Protein AF-A0A7K7YZX8-F1 (afdb_monomer_lite)

Organism: Thryothorus ludovicianus (NCBI:txid74200)

Secondary structure (DSSP, 8-state):
-HHHHHHHHHHHHHHHHHHHHHHHHHHHHHHHHHHHHHHHHHHHHHHHHHH--SSSSS---S-TT--

Sequence (67 aa):
MAFNYHRELQAWVVPLLLVGFFAYLMSHSFLSVFEVTADAMFLCFAIDMETNDGTAEKPYFVDQELL

Structure (mmCIF, N/CA/C/O backbone):
data_AF-A0A7K7YZX8-F1
#
_entry.id   AF-A0A7K7YZX8-F1
#
loop_
_atom_site.group_PDB
_atom_site.id
_atom_site.type_symbol
_atom_site.label_atom_id
_atom_site.label_alt_id
_atom_site.label_comp_id
_atom_site.label_asym_id
_atom_site.label_entity_id
_atom_site.label_seq_id
_atom_site.pdbx_PDB_ins_code
_atom_site.Cartn_x
_atom_site.Cartn_y
_atom_site.Cartn_z
_atom_site.occupancy
_atom_site.B_iso_or_equiv
_atom_site.auth_seq_id
_atom_site.auth_comp_id
_atom_site.auth_asym_id
_atom_site.auth_atom_id
_atom_site.pdbx_PDB_model_num
ATOM 1 N N . MET A 1 1 ? 30.771 3.808 -34.890 1.00 58.78 1 MET A N 1
ATOM 2 C CA . MET A 1 1 ? 30.529 3.092 -33.614 1.00 58.78 1 MET A CA 1
ATOM 3 C C . MET A 1 1 ? 29.555 3.836 -32.688 1.00 58.78 1 MET A C 1
ATOM 5 O O . MET A 1 1 ? 28.662 3.187 -32.167 1.00 58.78 1 MET A O 1
ATOM 9 N N . ALA A 1 2 ? 29.629 5.169 -32.546 1.00 61.28 2 ALA A N 1
ATOM 10 C CA . ALA A 1 2 ? 28.733 5.955 -31.672 1.00 61.28 2 ALA A CA 1
ATOM 11 C C . ALA A 1 2 ? 27.219 5.841 -31.979 1.00 61.28 2 ALA A C 1
ATOM 13 O O . ALA A 1 2 ? 26.403 5.833 -31.064 1.00 61.28 2 ALA A O 1
ATOM 14 N N . PHE A 1 3 ? 26.829 5.687 -33.250 1.00 63.78 3 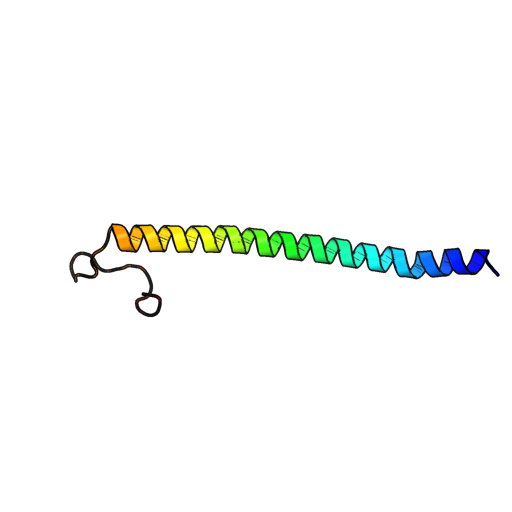PHE A N 1
ATOM 15 C CA . PHE A 1 3 ? 25.413 5.564 -33.633 1.00 63.78 3 PHE A CA 1
ATOM 16 C C . PHE A 1 3 ? 24.759 4.247 -33.167 1.00 63.78 3 PHE A C 1
ATOM 18 O O . PHE A 1 3 ? 23.563 4.218 -32.890 1.00 63.78 3 PHE A O 1
ATOM 25 N N . ASN A 1 4 ? 25.536 3.163 -33.022 1.00 70.44 4 ASN A N 1
ATOM 26 C CA . ASN A 1 4 ? 25.022 1.901 -32.475 1.00 70.44 4 ASN A CA 1
ATOM 27 C C . ASN A 1 4 ? 24.764 2.005 -30.971 1.00 70.44 4 ASN A C 1
ATOM 29 O O . ASN A 1 4 ? 23.766 1.484 -30.494 1.00 70.44 4 ASN A O 1
ATOM 33 N N . TYR A 1 5 ? 25.602 2.743 -30.241 1.00 73.00 5 TYR A N 1
ATOM 34 C CA . TYR A 1 5 ? 25.441 2.920 -28.798 1.00 73.00 5 TYR A CA 1
ATOM 35 C C . TYR A 1 5 ? 24.097 3.573 -28.438 1.00 73.00 5 TYR A C 1
ATOM 37 O O . TYR A 1 5 ? 23.425 3.134 -27.511 1.00 73.00 5 TYR A O 1
ATOM 45 N N . HIS A 1 6 ? 23.654 4.566 -29.216 1.00 75.31 6 HIS A N 1
ATOM 46 C CA . HIS A 1 6 ? 22.341 5.188 -29.021 1.00 75.31 6 HIS A CA 1
ATOM 47 C C . HIS A 1 6 ? 21.172 4.223 -29.253 1.00 75.31 6 HIS A C 1
ATOM 49 O O . HIS A 1 6 ? 20.210 4.248 -28.488 1.00 75.31 6 HIS A O 1
ATOM 55 N N . ARG A 1 7 ? 21.253 3.362 -30.276 1.00 78.88 7 ARG A N 1
ATOM 56 C CA . ARG A 1 7 ? 20.201 2.377 -30.575 1.00 78.88 7 ARG A CA 1
ATOM 57 C C . ARG A 1 7 ? 20.118 1.288 -29.511 1.00 78.88 7 ARG A C 1
ATOM 59 O O . ARG A 1 7 ? 19.018 0.961 -29.082 1.00 78.88 7 ARG A O 1
ATOM 66 N N . GLU A 1 8 ? 21.263 0.779 -29.067 1.00 76.06 8 GLU A N 1
ATOM 67 C CA . GLU A 1 8 ? 21.340 -0.197 -27.975 1.00 76.06 8 GLU A CA 1
ATOM 68 C C . GLU A 1 8 ? 20.791 0.401 -26.673 1.00 76.06 8 GLU A C 1
ATOM 70 O O . GLU A 1 8 ? 19.951 -0.206 -26.012 1.00 76.06 8 GLU A O 1
ATOM 75 N N . LEU A 1 9 ? 21.177 1.638 -26.337 1.00 79.38 9 LEU A N 1
ATOM 76 C CA . LEU A 1 9 ? 20.673 2.314 -25.143 1.00 79.38 9 LEU A CA 1
ATOM 77 C C . LEU A 1 9 ? 19.151 2.495 -25.197 1.00 79.38 9 LEU A C 1
ATOM 79 O O . LEU A 1 9 ? 18.470 2.201 -24.222 1.00 79.38 9 LEU A O 1
ATOM 83 N N . GLN A 1 10 ? 18.596 2.928 -26.332 1.00 84.31 10 GLN A N 1
ATOM 84 C CA . GLN A 1 10 ? 17.144 3.055 -26.486 1.00 84.31 10 GLN A CA 1
ATOM 85 C C . GLN A 1 10 ? 16.423 1.703 -26.394 1.00 84.31 10 GLN A C 1
ATOM 87 O O . GLN A 1 10 ? 15.371 1.632 -25.762 1.00 84.31 10 GLN A O 1
ATOM 92 N N . ALA A 1 11 ? 16.988 0.639 -26.973 1.00 87.88 11 ALA A N 1
ATOM 93 C CA . ALA A 1 11 ? 16.392 -0.696 -26.957 1.00 87.88 11 ALA A CA 1
ATOM 94 C C . ALA A 1 11 ? 16.260 -1.284 -25.543 1.00 87.88 11 ALA A C 1
ATOM 96 O O . ALA A 1 11 ? 15.323 -2.036 -25.294 1.00 87.88 11 ALA A O 1
ATOM 97 N N . TRP A 1 12 ? 17.148 -0.919 -24.614 1.00 90.19 12 TRP A N 1
ATOM 98 C CA . TRP A 1 12 ? 17.126 -1.430 -23.239 1.00 90.19 12 TRP A CA 1
ATOM 99 C C . TRP A 1 12 ? 16.527 -0.454 -22.227 1.00 90.19 12 TRP A C 1
ATOM 101 O O . TRP A 1 12 ? 15.725 -0.849 -21.381 1.00 90.19 12 TRP A O 1
ATOM 111 N N . VAL A 1 13 ? 16.876 0.830 -22.313 1.00 92.69 13 VAL A N 1
ATOM 112 C CA . VAL A 1 13 ? 16.458 1.833 -21.325 1.00 92.69 13 VAL A CA 1
ATOM 113 C C . VAL A 1 13 ? 14.976 2.160 -21.456 1.00 92.69 13 VAL A C 1
ATOM 115 O O . VAL A 1 13 ? 14.306 2.311 -20.440 1.00 92.69 13 VAL A O 1
ATOM 118 N N . VAL A 1 14 ? 14.432 2.234 -22.676 1.00 92.38 14 VAL A N 1
ATOM 119 C CA . VAL A 1 14 ? 13.012 2.576 -22.864 1.00 92.38 14 VAL A CA 1
ATOM 120 C C . VAL A 1 14 ? 12.092 1.501 -22.267 1.00 92.38 14 VAL A C 1
ATOM 122 O O . VAL A 1 14 ? 11.231 1.870 -21.465 1.00 92.38 14 VAL A O 1
ATOM 125 N N . PRO A 1 15 ? 12.270 0.192 -22.546 1.00 94.62 15 PRO A N 1
ATOM 126 C CA . PRO A 1 15 ? 11.478 -0.843 -21.881 1.00 94.62 15 PRO A CA 1
ATOM 127 C C . PRO A 1 15 ? 11.680 -0.875 -20.366 1.00 94.62 15 PRO A C 1
ATOM 129 O O . PRO A 1 15 ? 10.712 -1.057 -19.633 1.00 94.62 15 PRO A O 1
ATOM 132 N N . LEU A 1 16 ? 12.908 -0.656 -19.883 1.00 95.56 16 LEU A N 1
ATOM 133 C CA . LEU A 1 16 ? 13.197 -0.642 -18.449 1.00 95.56 16 LEU A CA 1
ATOM 134 C C . LEU A 1 16 ? 12.445 0.485 -17.727 1.00 95.56 16 LEU A C 1
ATOM 136 O O . LEU A 1 16 ? 11.820 0.246 -16.694 1.00 95.56 16 LEU A O 1
ATOM 140 N N . LEU A 1 17 ? 12.460 1.697 -18.289 1.00 96.38 17 LEU A N 1
ATOM 141 C CA . LEU A 1 17 ? 11.711 2.834 -17.754 1.00 96.38 17 LEU A CA 1
ATOM 142 C C . LEU A 1 17 ? 10.202 2.596 -17.819 1.00 96.38 17 LEU A C 1
ATOM 144 O O . LEU A 1 17 ? 9.495 2.941 -16.877 1.00 96.38 17 LEU A O 1
ATOM 148 N N . LEU A 1 18 ? 9.713 1.977 -18.896 1.00 96.12 18 LEU A N 1
ATOM 149 C CA . LEU A 1 18 ? 8.297 1.657 -19.049 1.00 96.12 18 LEU A CA 1
ATOM 150 C C . LEU A 1 18 ? 7.828 0.664 -17.975 1.00 96.12 18 LEU A C 1
ATOM 152 O O . LEU A 1 18 ? 6.814 0.898 -17.320 1.00 96.12 18 LEU A O 1
ATOM 156 N N . VAL A 1 19 ? 8.587 -0.412 -17.750 1.00 97.69 19 VAL A N 1
ATOM 157 C CA . VAL A 1 19 ? 8.297 -1.395 -16.695 1.00 97.69 19 VAL A CA 1
ATOM 158 C C . VAL A 1 19 ? 8.370 -0.745 -15.315 1.00 97.69 19 VAL A C 1
ATOM 160 O O . VAL A 1 19 ? 7.463 -0.941 -14.511 1.00 97.69 19 VAL A O 1
ATOM 163 N N . GLY A 1 20 ? 9.397 0.068 -15.050 1.00 98.19 20 GLY A N 1
ATOM 164 C CA . GLY A 1 20 ? 9.525 0.797 -13.786 1.00 98.19 20 GLY A CA 1
ATOM 165 C C . GLY A 1 20 ? 8.353 1.748 -13.531 1.00 98.19 20 GLY A C 1
ATOM 166 O O . GLY A 1 20 ? 7.823 1.790 -12.424 1.00 98.19 20 GLY A O 1
ATOM 167 N N . PHE A 1 21 ? 7.895 2.456 -14.564 1.00 98.19 21 PHE A N 1
ATOM 168 C CA . PHE A 1 21 ? 6.740 3.345 -14.484 1.00 98.19 21 PHE A CA 1
ATOM 169 C C . PHE A 1 21 ? 5.450 2.586 -14.155 1.00 98.19 21 PHE A C 1
ATOM 171 O O . PHE A 1 21 ? 4.735 2.968 -13.230 1.00 98.19 21 PHE A O 1
ATOM 178 N N . PHE A 1 22 ? 5.167 1.481 -14.851 1.00 98.19 22 PHE A N 1
ATOM 179 C CA . PHE A 1 22 ? 3.981 0.673 -14.556 1.00 98.19 22 PHE A CA 1
ATOM 180 C C . PHE A 1 22 ? 4.047 0.015 -13.177 1.00 98.19 22 PHE A C 1
ATOM 182 O O . PHE A 1 22 ? 3.048 0.015 -12.460 1.00 98.19 22 PHE A O 1
ATOM 189 N N . ALA A 1 23 ? 5.217 -0.484 -12.773 1.00 98.38 23 ALA A N 1
ATOM 190 C CA . ALA A 1 23 ? 5.422 -1.033 -11.437 1.00 98.38 23 ALA A CA 1
ATOM 191 C C . ALA A 1 23 ? 5.159 0.023 -10.352 1.00 98.38 23 ALA A C 1
ATOM 193 O O . ALA A 1 23 ? 4.445 -0.258 -9.388 1.00 98.38 23 ALA A O 1
ATOM 194 N N . TYR A 1 24 ? 5.665 1.247 -10.540 1.00 98.12 24 TYR A N 1
ATOM 195 C CA . TYR A 1 24 ? 5.396 2.369 -9.644 1.00 98.12 24 TYR A CA 1
ATOM 196 C C . TYR A 1 24 ? 3.897 2.664 -9.555 1.00 98.12 24 TYR A C 1
ATOM 198 O O . TYR A 1 24 ? 3.360 2.661 -8.450 1.00 98.12 24 TYR A O 1
ATOM 206 N N . LEU A 1 25 ? 3.210 2.839 -10.690 1.00 98.25 25 LEU A N 1
ATOM 207 C CA . LEU A 1 25 ? 1.771 3.117 -10.704 1.00 98.25 25 LEU A CA 1
ATOM 208 C C . LEU A 1 25 ? 0.973 2.042 -9.963 1.00 98.25 25 LEU A C 1
ATOM 210 O O . LEU A 1 25 ? 0.161 2.373 -9.104 1.00 98.25 25 LEU A O 1
ATOM 214 N N . MET A 1 26 ? 1.243 0.765 -10.247 1.00 98.38 26 MET A N 1
ATOM 215 C CA . MET A 1 26 ? 0.581 -0.343 -9.561 1.00 98.38 26 MET A CA 1
ATOM 216 C C . MET A 1 26 ? 0.849 -0.294 -8.056 1.00 98.38 26 MET A C 1
ATOM 218 O O . MET A 1 26 ? -0.097 -0.279 -7.272 1.00 98.38 26 MET A O 1
ATOM 222 N N . SER A 1 27 ? 2.120 -0.217 -7.645 1.00 98.25 27 SER A N 1
ATOM 223 C CA . SER A 1 27 ? 2.487 -0.171 -6.224 1.00 98.25 27 SER A CA 1
ATOM 224 C C . SER A 1 27 ? 1.852 1.010 -5.491 1.00 98.25 27 SER A C 1
ATOM 226 O O . SER A 1 27 ? 1.369 0.847 -4.376 1.00 98.25 27 SER A O 1
ATOM 228 N N . HIS A 1 28 ? 1.787 2.176 -6.136 1.00 98.00 28 HIS A N 1
ATOM 229 C CA . HIS A 1 28 ? 1.210 3.380 -5.564 1.00 98.00 28 HIS A CA 1
ATOM 230 C C . HIS A 1 28 ? -0.302 3.242 -5.381 1.00 98.00 28 HIS A C 1
ATOM 232 O O . HIS A 1 28 ? -0.815 3.563 -4.314 1.00 98.00 28 HIS A O 1
ATOM 238 N N . SER A 1 29 ? -1.013 2.702 -6.377 1.00 97.81 29 SER A N 1
ATOM 239 C CA . SER A 1 29 ? -2.449 2.434 -6.256 1.00 97.81 29 SER A CA 1
ATOM 240 C C . SER A 1 29 ? -2.757 1.444 -5.131 1.00 97.81 29 SER A C 1
ATOM 242 O O . SER A 1 29 ? -3.670 1.689 -4.347 1.00 97.81 29 SER A O 1
ATOM 244 N N . PHE A 1 30 ? -1.987 0.357 -5.006 1.00 97.88 30 PHE A N 1
ATOM 245 C CA . PHE A 1 30 ? -2.177 -0.604 -3.914 1.00 97.88 30 PHE A CA 1
ATOM 246 C C . PHE A 1 30 ? -1.877 0.007 -2.546 1.00 97.88 30 PHE A C 1
ATOM 248 O O . PHE A 1 30 ? -2.664 -0.173 -1.618 1.00 97.88 30 PHE A O 1
ATOM 255 N N . LEU A 1 31 ? -0.774 0.749 -2.424 1.00 97.88 31 LEU A N 1
ATOM 256 C CA . LEU A 1 31 ? -0.399 1.385 -1.166 1.00 97.88 31 LEU A CA 1
ATOM 257 C C . LEU A 1 31 ? -1.432 2.434 -0.737 1.00 97.88 31 LEU A C 1
ATOM 259 O O . LEU A 1 31 ? -1.786 2.477 0.431 1.00 97.88 31 LEU A O 1
ATOM 263 N N . SER A 1 32 ? -1.971 3.210 -1.679 1.00 98.00 32 SER A N 1
ATOM 264 C CA . SER A 1 32 ? -3.009 4.205 -1.394 1.00 98.00 32 SER A CA 1
ATOM 265 C C . SER A 1 32 ? -4.300 3.567 -0.870 1.00 98.00 32 SER A C 1
ATOM 267 O O . SER A 1 32 ? -4.873 4.050 0.104 1.00 98.00 32 SER A O 1
ATOM 269 N N . VAL A 1 33 ? -4.752 2.458 -1.467 1.00 98.25 33 VAL A N 1
ATOM 270 C CA . VAL A 1 33 ? -5.931 1.731 -0.964 1.00 98.25 33 VAL A CA 1
ATOM 271 C C . VAL A 1 33 ? -5.657 1.139 0.419 1.00 98.25 33 VAL A C 1
ATOM 273 O O . VAL A 1 33 ? -6.527 1.185 1.290 1.00 98.25 33 VAL A O 1
ATOM 276 N N . PHE A 1 34 ? -4.455 0.597 0.630 1.00 97.81 34 PHE A N 1
ATOM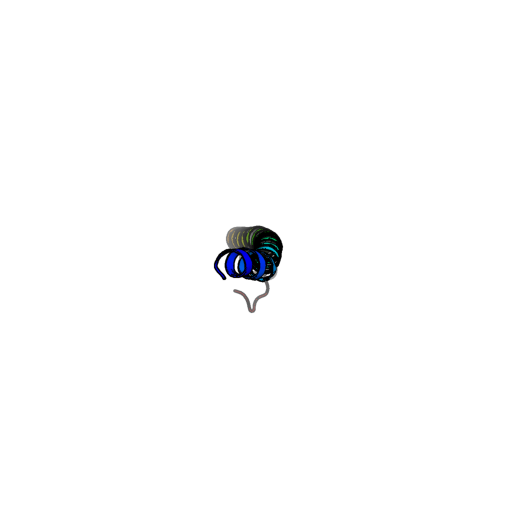 277 C CA . PHE A 1 34 ? -4.044 0.070 1.928 1.00 97.81 34 PHE A CA 1
ATOM 278 C C . PHE A 1 34 ? -4.044 1.159 3.008 1.00 97.81 34 PHE A C 1
ATOM 280 O O . PHE A 1 34 ? -4.602 0.935 4.074 1.00 97.81 34 PHE A O 1
ATOM 287 N N . GLU A 1 35 ? -3.490 2.336 2.715 1.00 98.31 35 GLU A N 1
ATOM 288 C CA . GLU A 1 35 ? -3.451 3.492 3.620 1.00 98.31 35 GLU A CA 1
ATOM 289 C C . GLU A 1 35 ? -4.860 3.924 4.039 1.00 98.31 35 GLU A C 1
ATOM 291 O O . GLU A 1 35 ? -5.171 3.928 5.225 1.00 98.31 35 GLU A O 1
ATOM 296 N N . VAL A 1 36 ? -5.760 4.145 3.074 1.00 98.31 36 VAL A N 1
ATOM 297 C CA . VAL A 1 36 ? -7.157 4.519 3.364 1.00 98.31 36 VAL A CA 1
ATOM 298 C C . VAL A 1 36 ? -7.869 3.453 4.203 1.00 98.31 36 VAL A C 1
ATOM 300 O O . VAL A 1 36 ? -8.656 3.777 5.092 1.00 98.31 36 VAL A O 1
ATOM 303 N N . THR A 1 37 ? -7.606 2.173 3.931 1.00 97.56 37 THR A N 1
ATOM 304 C CA . THR A 1 37 ? -8.209 1.070 4.692 1.00 97.56 37 THR A CA 1
ATOM 305 C C . THR A 1 37 ? -7.667 1.025 6.120 1.00 97.56 37 THR A C 1
ATOM 307 O O . THR A 1 37 ? -8.447 0.878 7.058 1.00 97.56 37 THR A O 1
ATOM 310 N N . ALA A 1 38 ? -6.354 1.179 6.295 1.00 97.31 38 ALA A N 1
ATOM 311 C CA . ALA A 1 38 ? -5.714 1.206 7.604 1.00 97.31 38 ALA A CA 1
ATOM 312 C C . ALA A 1 38 ? -6.222 2.385 8.444 1.00 97.31 38 ALA A C 1
ATOM 314 O O . ALA A 1 38 ? -6.613 2.186 9.592 1.00 97.31 38 ALA A O 1
ATOM 315 N N . ASP A 1 39 ? -6.312 3.581 7.860 1.00 97.88 39 ASP A N 1
ATOM 316 C CA . ASP A 1 39 ? -6.852 4.768 8.527 1.00 97.88 39 ASP A CA 1
ATOM 317 C C . ASP A 1 39 ? -8.2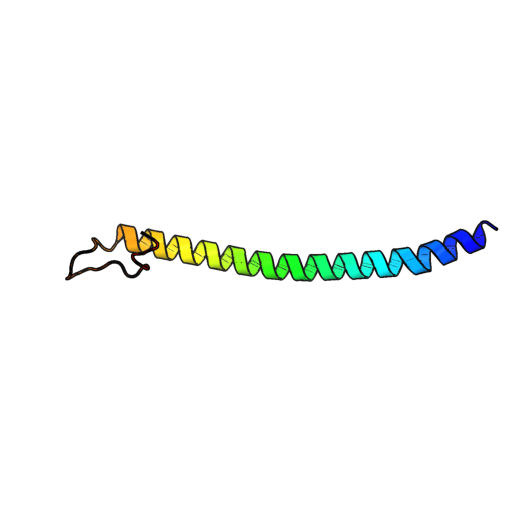97 4.553 8.990 1.00 97.88 39 ASP A C 1
ATOM 319 O O . ASP A 1 39 ? -8.645 4.871 10.129 1.00 97.88 39 ASP A O 1
ATOM 323 N N . ALA A 1 40 ? -9.142 3.962 8.138 1.00 96.75 40 ALA A N 1
ATOM 324 C CA . ALA A 1 40 ? -10.518 3.636 8.496 1.00 96.75 40 ALA A CA 1
ATOM 325 C C . ALA A 1 40 ? -10.589 2.596 9.626 1.00 96.75 40 ALA A C 1
ATOM 327 O O . ALA A 1 40 ? -11.385 2.754 10.550 1.00 96.75 40 ALA A O 1
ATOM 328 N N . MET A 1 41 ? -9.741 1.563 9.591 1.00 94.56 41 MET A N 1
ATOM 329 C CA . MET A 1 41 ? -9.659 0.565 10.661 1.00 94.56 41 MET A CA 1
ATOM 330 C C . MET A 1 41 ? -9.249 1.200 11.992 1.00 94.56 41 MET A C 1
ATOM 332 O O . MET A 1 41 ? -9.904 0.953 13.003 1.00 94.56 41 MET A O 1
ATOM 336 N N . PHE A 1 42 ? -8.217 2.050 12.000 1.00 95.38 42 PHE A N 1
ATOM 337 C CA . PHE A 1 42 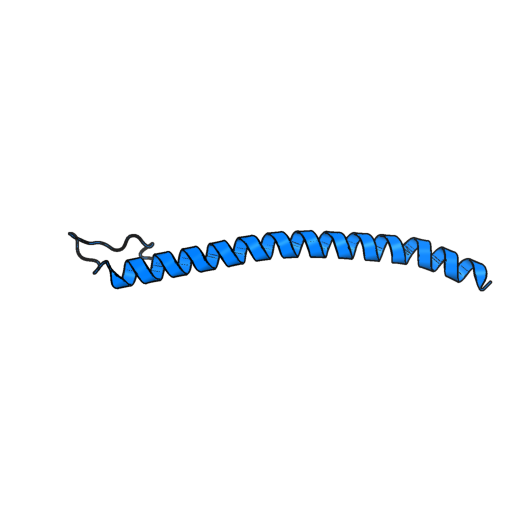? -7.783 2.754 13.208 1.00 95.38 42 PHE A CA 1
ATOM 338 C C . PHE A 1 42 ? -8.841 3.729 13.726 1.00 95.38 42 PHE A C 1
ATOM 340 O O . PHE A 1 42 ? -9.028 3.837 14.936 1.00 95.38 42 PHE A O 1
ATOM 347 N N . LEU A 1 43 ? -9.572 4.404 12.836 1.00 96.62 43 LEU A N 1
ATOM 348 C CA . LEU A 1 43 ? -10.686 5.264 13.225 1.00 96.62 43 LEU A CA 1
ATOM 349 C C . LEU A 1 43 ? -11.816 4.460 13.880 1.00 96.62 43 LEU A C 1
ATOM 351 O O . LEU A 1 43 ? -12.307 4.848 14.938 1.00 96.62 43 LEU A O 1
ATOM 355 N N . CYS A 1 44 ? -12.216 3.336 13.280 1.00 94.81 44 CYS A N 1
ATOM 356 C CA . CYS A 1 44 ? -13.220 2.447 13.860 1.00 94.81 44 CYS A CA 1
ATOM 357 C C . CYS A 1 44 ? -12.771 1.912 15.221 1.00 94.81 44 CYS A C 1
ATOM 359 O O . CYS A 1 44 ? -13.566 1.922 16.155 1.00 94.81 44 CYS A O 1
ATOM 361 N N . PHE A 1 45 ? -11.503 1.515 15.348 1.00 94.44 45 PHE A N 1
ATOM 362 C CA . PHE A 1 45 ? -10.918 1.094 16.618 1.00 94.44 45 PHE A CA 1
ATOM 363 C C . PHE A 1 45 ? -10.996 2.208 17.669 1.00 94.44 45 PHE A C 1
ATOM 365 O O . PHE A 1 45 ? -11.481 1.980 18.770 1.00 94.44 45 PHE A O 1
ATOM 372 N N . ALA A 1 46 ? -10.591 3.435 17.331 1.00 94.62 46 ALA A N 1
ATOM 373 C CA . ALA A 1 46 ? -10.638 4.563 18.260 1.00 94.62 46 ALA A CA 1
ATOM 374 C C . ALA A 1 46 ? -12.068 4.866 18.742 1.00 94.62 46 ALA A C 1
ATOM 376 O O . ALA A 1 46 ? -12.284 5.064 19.937 1.00 94.62 46 ALA A O 1
ATOM 377 N N . ILE A 1 47 ? -13.047 4.852 17.831 1.00 95.88 47 ILE A N 1
ATOM 378 C CA . ILE A 1 47 ? -14.462 5.051 18.175 1.00 95.88 47 ILE A CA 1
ATOM 379 C C . ILE A 1 47 ? -14.977 3.903 19.051 1.00 95.88 47 ILE A C 1
ATOM 381 O O . ILE A 1 47 ? -15.726 4.149 19.997 1.00 95.88 47 ILE A O 1
ATOM 385 N N . ASP A 1 48 ? -14.587 2.659 18.767 1.00 95.19 48 ASP A N 1
ATOM 386 C CA . ASP A 1 48 ? -14.976 1.498 19.573 1.00 95.19 48 ASP A CA 1
ATO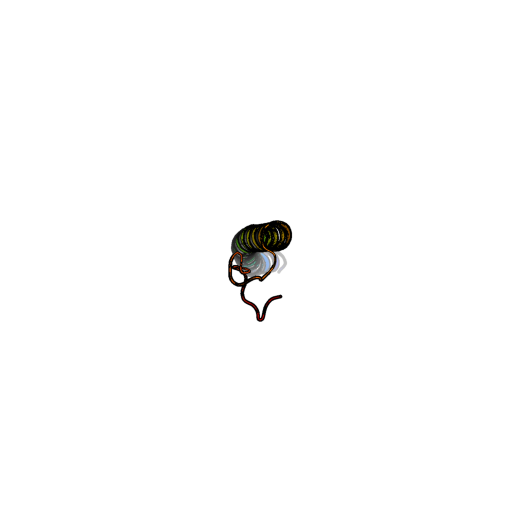M 387 C C . ASP A 1 48 ? -14.471 1.630 21.016 1.00 95.19 48 ASP A C 1
ATOM 389 O O . ASP A 1 48 ? -15.239 1.450 21.957 1.00 95.19 48 ASP A O 1
ATOM 393 N N . MET A 1 49 ? -13.218 2.059 21.184 1.00 91.56 49 MET A N 1
ATOM 394 C CA . MET A 1 49 ? -12.599 2.287 22.493 1.00 91.56 49 MET A CA 1
ATOM 395 C C . MET A 1 49 ? -13.215 3.448 23.276 1.00 91.56 49 MET A C 1
ATOM 397 O O . MET A 1 49 ? -13.261 3.404 24.503 1.00 91.56 49 MET A O 1
ATOM 401 N N . GLU A 1 50 ? -13.659 4.502 22.588 1.00 95.50 50 GLU A N 1
ATOM 402 C CA . GLU A 1 50 ? -14.319 5.646 23.225 1.00 95.50 50 GLU A CA 1
ATOM 403 C C . GLU A 1 50 ? -15.765 5.324 23.613 1.00 95.50 50 GLU A C 1
ATOM 405 O O . GLU A 1 50 ? -16.260 5.766 24.652 1.00 95.50 50 GLU A O 1
ATOM 410 N N . THR A 1 51 ? -16.469 4.577 22.761 1.00 94.88 51 THR A N 1
ATOM 411 C CA . THR A 1 51 ? -17.896 4.331 22.950 1.00 94.88 51 THR A CA 1
ATOM 412 C C . THR A 1 51 ? -18.160 3.129 23.837 1.00 94.88 51 THR A C 1
ATOM 414 O O . THR A 1 51 ? -19.066 3.215 24.662 1.00 94.88 51 THR A O 1
ATOM 417 N N . ASN A 1 52 ? -17.414 2.036 23.713 1.00 94.19 52 ASN A N 1
ATOM 418 C CA . ASN A 1 52 ? -17.664 0.794 24.437 1.00 94.19 52 ASN A CA 1
ATOM 419 C C . ASN A 1 52 ? -16.714 0.644 25.638 1.00 94.19 52 ASN A C 1
ATOM 421 O O . ASN A 1 52 ? -15.632 1.222 25.674 1.00 94.19 52 ASN A O 1
ATOM 425 N N . ASP A 1 53 ? -17.148 -0.084 26.667 1.00 91.50 53 ASP A N 1
ATOM 426 C CA . ASP A 1 53 ? -16.414 -0.232 27.937 1.00 91.50 53 ASP A CA 1
ATOM 427 C C . ASP A 1 53 ? -16.009 -1.686 28.234 1.00 91.50 53 ASP A C 1
ATOM 429 O O . ASP A 1 53 ? -15.462 -1.986 29.296 1.00 91.50 53 ASP A O 1
ATOM 433 N N . GLY A 1 54 ? -16.278 -2.599 27.295 1.00 89.69 54 GLY A N 1
ATOM 434 C CA . GLY A 1 54 ? -15.932 -4.014 27.404 1.00 89.69 54 GLY A CA 1
ATOM 435 C C . GLY A 1 54 ? -16.858 -4.819 28.318 1.00 89.69 54 GLY A C 1
ATOM 436 O O . GLY A 1 54 ? -16.595 -5.998 28.563 1.00 89.69 54 GLY A O 1
ATOM 437 N N . THR A 1 55 ? -17.940 -4.225 28.829 1.00 92.25 55 THR A N 1
ATOM 438 C CA . THR A 1 55 ? -18.926 -4.939 29.650 1.00 92.25 55 THR A CA 1
ATOM 439 C C . THR A 1 55 ? -19.784 -5.886 28.808 1.00 92.25 55 THR A C 1
ATOM 441 O O . THR A 1 55 ? -19.864 -5.773 27.589 1.00 92.25 55 THR A O 1
ATOM 444 N N . ALA A 1 56 ? -20.488 -6.823 29.453 1.00 90.75 56 ALA A N 1
ATOM 445 C CA . ALA A 1 56 ? -21.404 -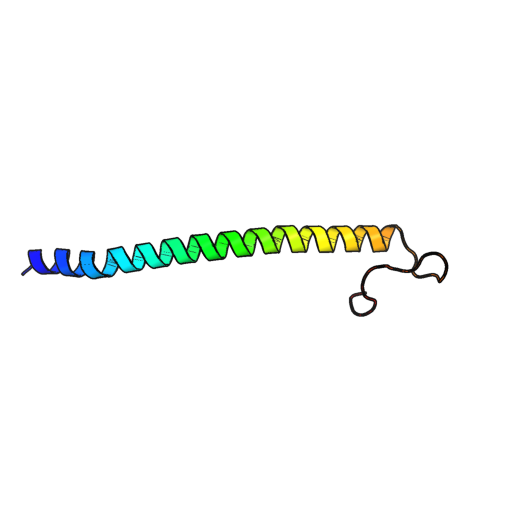7.731 28.752 1.00 90.75 56 ALA A CA 1
ATOM 446 C C . ALA A 1 56 ? -22.576 -6.998 28.064 1.00 90.75 56 ALA A C 1
ATOM 448 O O . ALA A 1 56 ? -23.149 -7.513 27.107 1.00 90.75 56 ALA A O 1
ATOM 449 N N . GLU A 1 57 ? -22.932 -5.810 28.557 1.00 92.69 57 GLU A N 1
ATOM 450 C CA . GLU A 1 57 ? -23.983 -4.956 27.995 1.00 92.69 57 GLU A CA 1
ATOM 451 C C . GLU A 1 57 ? -23.453 -4.085 26.846 1.00 92.69 57 GLU A C 1
ATOM 453 O O . GLU A 1 57 ? -24.215 -3.745 25.937 1.00 92.69 57 GLU A O 1
ATOM 458 N N . LYS A 1 58 ? -22.154 -3.752 26.867 1.00 91.12 58 LYS A N 1
ATOM 459 C CA . LYS A 1 58 ? -21.490 -2.900 25.877 1.00 91.12 58 LYS A CA 1
ATOM 460 C C . LYS A 1 58 ? -20.066 -3.395 25.541 1.00 91.12 58 LYS A C 1
ATOM 462 O O . LYS A 1 58 ? -19.074 -2.742 25.883 1.00 91.12 58 LYS A O 1
ATOM 467 N N . PRO A 1 59 ? -19.951 -4.565 24.886 1.00 91.94 59 PRO A N 1
ATOM 468 C CA . PRO A 1 59 ? -18.660 -5.169 24.586 1.00 91.94 59 PRO A CA 1
ATOM 469 C C . PRO A 1 59 ? -17.920 -4.386 23.499 1.00 91.94 59 PRO A C 1
ATOM 471 O O . PRO A 1 59 ? -18.541 -3.727 22.666 1.00 91.94 59 PRO A O 1
ATOM 474 N N . TYR A 1 60 ? -16.594 -4.510 23.483 1.00 93.12 60 TYR A N 1
ATOM 475 C CA . TYR A 1 60 ? -15.791 -4.086 22.339 1.00 93.12 60 TYR A CA 1
ATOM 476 C C . TYR A 1 60 ? -16.129 -4.931 21.113 1.00 93.12 60 TYR A C 1
ATOM 478 O O . TYR A 1 60 ? -16.313 -6.148 21.216 1.00 93.12 60 TYR A O 1
ATOM 486 N N . PHE A 1 61 ? -16.220 -4.275 19.961 1.00 90.31 61 PHE A N 1
ATOM 487 C CA . PHE A 1 61 ? -16.445 -4.928 18.676 1.00 90.31 61 PHE A CA 1
ATOM 488 C C . PHE A 1 61 ? -15.136 -5.260 17.961 1.00 90.31 61 PHE A C 1
ATOM 490 O O . PHE A 1 61 ? -15.125 -6.135 17.092 1.00 90.31 61 PHE A O 1
ATOM 497 N N . VAL A 1 62 ? -14.045 -4.572 18.302 1.00 87.31 62 VAL A N 1
ATOM 498 C CA . VAL A 1 62 ? -12.705 -4.936 17.840 1.00 87.31 62 VAL A CA 1
ATOM 499 C C . VAL A 1 62 ? -12.317 -6.315 18.376 1.00 87.31 62 VAL A C 1
ATOM 501 O O . VAL A 1 62 ? -12.772 -6.740 19.440 1.00 87.31 62 VAL A O 1
ATOM 504 N N . ASP A 1 63 ? -11.485 -7.032 17.619 1.00 83.75 63 ASP A N 1
ATOM 505 C CA . ASP A 1 63 ? -10.968 -8.325 18.061 1.00 83.75 63 ASP A CA 1
ATOM 506 C C . ASP A 1 63 ? -10.225 -8.151 19.391 1.00 83.75 63 ASP A C 1
ATOM 508 O O . ASP A 1 63 ? -9.388 -7.259 19.531 1.00 83.75 63 ASP A O 1
ATOM 512 N N . GLN A 1 64 ? -10.534 -8.998 20.370 1.00 78.38 64 GLN A N 1
ATOM 513 C CA . GLN A 1 64 ? -9.918 -8.919 21.689 1.00 78.38 64 GLN A CA 1
ATOM 514 C C . GLN A 1 64 ? -8.425 -9.250 21.660 1.00 78.38 64 GLN A C 1
ATOM 516 O O . GLN A 1 64 ? -7.712 -8.837 22.566 1.00 78.38 64 GLN A O 1
ATOM 521 N N . GLU A 1 65 ? -7.936 -9.950 20.631 1.00 80.81 65 GLU A N 1
ATOM 522 C CA . GLU A 1 65 ? -6.494 -10.137 20.426 1.00 80.81 65 GLU A CA 1
ATOM 523 C C . GLU A 1 65 ? -5.788 -8.866 19.910 1.00 80.81 65 GLU A C 1
ATOM 525 O O . GLU A 1 65 ? -4.561 -8.784 19.962 1.00 80.81 65 GLU A O 1
ATOM 530 N N . LEU A 1 66 ? -6.546 -7.883 19.405 1.00 71.69 66 LEU A N 1
ATOM 531 C CA . LEU A 1 66 ? -6.046 -6.591 18.916 1.00 71.69 66 LEU A CA 1
ATOM 532 C C . LEU A 1 66 ? -6.161 -5.455 19.955 1.00 71.69 66 LEU A C 1
ATOM 534 O O . LEU A 1 66 ? -5.670 -4.357 19.680 1.00 71.69 66 LEU A O 1
ATOM 538 N N . LEU A 1 67 ? -6.813 -5.702 21.099 1.00 65.38 67 LEU A N 1
ATOM 539 C CA . LEU A 1 67 ? -6.891 -4.802 22.264 1.00 65.38 67 LEU A CA 1
ATOM 540 C C . LEU A 1 67 ? -5.628 -4.882 23.129 1.00 65.38 67 LEU A C 1
ATOM 542 O O . LEU A 1 67 ? -5.175 -3.807 23.585 1.00 65.38 67 LEU A O 1
#

Radius of gyration: 25.01 Å; chains: 1; bounding box: 54×16×63 Å

Foldseek 3Di:
DVVVVVVVCCVPVVVVVVVVVVVVVVVVVVVVVVVVVVVVVVVLQVVLVVPADCDPVGRRPPDPVVD

pLDDT: mean 90.31, std 10.16, range [58.78, 98.38]

InterPro domains:
  IPR007603 Choline transporter-like [PF04515] (6-50)
  IPR007603 Choline transporter-like [PTHR12385] (3-66)